Protein AF-A0A2E4IYQ2-F1 (afdb_monomer)

Mean predicted aligned error: 6.53 Å

Sequence (166 aa):
MLSPPSSLRKLLENREWQSITIGESAASVYRLVSPEQTDLILKYQPRDQLRNLDGEMERMRWLSGKVDVPEVIDFIQDEKDDWLLMTALPGGDATTSKLPPKDQINLLADNLRQLHSLDVTDCPFRHSNDQCIAESAQILHAGRINTDDFDQENIGPSLSDSFFER

Radius of gyration: 19.6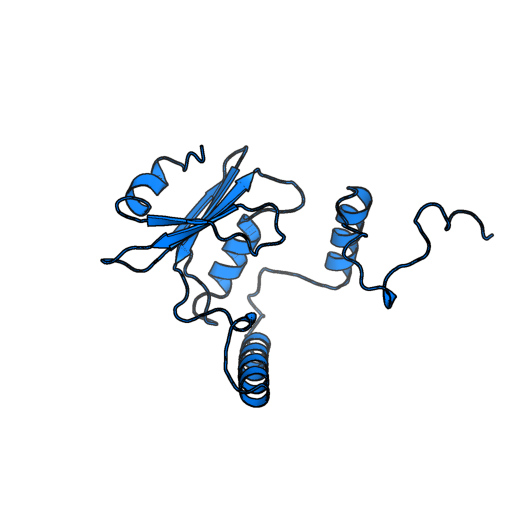2 Å; Cα contacts (8 Å, |Δi|>4): 159; chains: 1; bounding box: 58×42×39 Å

Secondary structure (DSSP, 8-state):
-----TTTHHHHTT-EEEEE----SSSEEEEEE-SSS--EEEEEEE--SS--HHHHHHHHHHHTTTS----EEEEEE-SSEEEEEEEPPSS--GGG--S-HHHHHHHHHHHHHHHHTS--TT------HHHHHHHHHHHHHTT---GGGS-GGG-PSPTTTSS---

Solvent-accessible surface area (backbone atoms only — not comparable to full-atom values): 10540 Å² total; per-residue (Å²): 129,93,77,77,58,76,86,49,47,77,80,57,56,90,41,50,81,41,80,54,81,88,63,96,57,90,52,50,37,32,40,35,43,37,99,88,50,83,37,29,34,40,38,35,32,67,62,46,99,90,57,64,62,63,62,56,52,51,52,37,61,69,37,48,93,75,53,98,59,50,51,79,75,48,77,51,73,64,97,55,40,34,38,41,34,25,43,50,72,87,83,77,64,74,91,76,53,86,63,56,70,70,57,48,52,50,52,53,51,52,53,52,51,55,64,70,66,55,86,59,89,82,54,87,76,82,85,46,70,71,54,51,51,53,53,50,51,51,41,53,76,67,68,68,66,69,72,89,76,50,56,80,92,69,61,67,80,52,87,86,63,72,84,77,81,133

Foldseek 3Di:
DDDDDPVCVVVLPQWDWDWDDPDPDQWTWIWTDHPVDFIKIKIKHWDDPLDDCVVVQVVQVVCVVQADGWAFPDWDDDPTMTITMTTDDPDDDLVPDPDDPVVSVVVVVVRVVSVVPDDCVVPPDDDDPVVVVVSVVVCVVVVVDPLVPDDPVRDDDPPVVPPDDD

Nearest PDB structures (foldseek):
  1nd4-assembly1_B  TM=9.060E-01  e=9.197E-11  Klebsiella pneumoniae
  4ej7-assembly2_B  TM=8.830E-01  e=3.820E-11  Acinetobacter baumannii AYE
  4gkh-assembly17_I  TM=8.823E-01  e=7.715E-11  Acinetobacter baumannii AYE
  4fex-assembly3_C  TM=8.498E-01  e=4.743E-10  Acinetobacter baumannii AYE
  4feu-assembly6_F  TM=8.666E-01  e=1.189E-08  Acinetobacter baumannii AYE

pLDDT: mean 89.2, std 12.46, range [31.48, 98.38]

Structure (mmCIF, N/CA/C/O backbone):
data_AF-A0A2E4IYQ2-F1
#
_entry.id   AF-A0A2E4IYQ2-F1
#
loop_
_atom_site.group_PDB
_atom_site.id
_atom_site.type_symbol
_atom_site.label_atom_id
_atom_site.label_alt_id
_atom_site.label_comp_id
_atom_site.label_asym_id
_atom_site.label_entity_id
_atom_site.label_seq_id
_atom_site.pdbx_PDB_ins_code
_atom_site.Cartn_x
_atom_site.Cartn_y
_atom_site.Cartn_z
_atom_site.occupancy
_atom_site.B_iso_or_equiv
_atom_site.auth_seq_id
_atom_site.auth_comp_id
_atom_site.auth_asym_id
_atom_site.auth_atom_id
_atom_site.pdbx_PDB_model_num
ATOM 1 N N . MET A 1 1 ? 4.004 22.968 2.520 1.00 55.47 1 MET A N 1
ATOM 2 C CA . MET A 1 1 ? 2.717 22.543 3.109 1.00 55.47 1 MET A CA 1
ATOM 3 C C . MET A 1 1 ? 2.046 21.650 2.085 1.00 55.47 1 MET A C 1
ATOM 5 O O . MET A 1 1 ? 1.902 22.089 0.948 1.00 55.47 1 MET A O 1
ATOM 9 N N . LEU A 1 2 ? 1.752 20.399 2.442 1.00 76.19 2 LEU A N 1
ATOM 10 C CA . LEU A 1 2 ? 1.067 19.458 1.555 1.00 76.19 2 LEU A CA 1
ATOM 11 C C . LEU A 1 2 ? -0.271 20.080 1.121 1.00 76.19 2 LEU A C 1
ATOM 13 O O . LEU A 1 2 ? -0.998 20.591 1.971 1.00 76.19 2 LEU A O 1
ATOM 17 N N . SER A 1 3 ? -0.563 20.103 -0.179 1.00 84.44 3 SER A N 1
ATOM 18 C CA . SER A 1 3 ? -1.778 20.727 -0.723 1.00 84.44 3 SER A CA 1
ATOM 19 C C . SER A 1 3 ? -2.582 19.697 -1.517 1.00 84.44 3 SER A C 1
ATOM 21 O O . SER A 1 3 ? -2.425 19.632 -2.733 1.00 84.44 3 SER A O 1
ATOM 23 N N . PRO A 1 4 ? -3.421 18.882 -0.848 1.00 87.25 4 PRO A N 1
ATOM 24 C CA . PRO A 1 4 ? -4.216 17.867 -1.525 1.00 87.25 4 PRO A CA 1
ATOM 25 C C . PRO A 1 4 ? -5.162 18.473 -2.575 1.00 87.25 4 PRO A C 1
ATOM 27 O O . PRO A 1 4 ? -5.670 19.590 -2.371 1.00 87.25 4 PRO A O 1
ATOM 30 N N . PRO A 1 5 ? -5.463 17.732 -3.658 1.00 91.19 5 PRO A N 1
ATOM 31 C CA . PRO A 1 5 ? -6.457 18.117 -4.649 1.00 91.19 5 PRO A CA 1
ATOM 32 C C . PRO A 1 5 ? -7.799 18.495 -4.017 1.00 91.19 5 PRO A C 1
ATOM 34 O O . PRO A 1 5 ? -8.229 17.930 -3.008 1.00 91.19 5 PRO A O 1
ATOM 37 N N . SER A 1 6 ? -8.492 19.461 -4.625 1.00 90.06 6 SER A N 1
ATOM 38 C CA . SER A 1 6 ? -9.763 19.981 -4.106 1.00 90.06 6 SER A CA 1
ATOM 39 C C . SER A 1 6 ? -10.845 18.908 -3.975 1.00 90.06 6 SER A C 1
ATOM 41 O O . SER A 1 6 ? -11.639 18.979 -3.039 1.00 90.06 6 SER A O 1
ATOM 43 N N . SER A 1 7 ? -10.843 17.905 -4.856 1.00 91.38 7 SER A N 1
ATOM 44 C CA . SER A 1 7 ? -11.753 16.756 -4.815 1.00 91.38 7 SER A CA 1
ATOM 45 C C . SER A 1 7 ? -11.600 15.908 -3.551 1.00 91.38 7 SER A C 1
ATOM 47 O O . SER A 1 7 ? -12.601 15.390 -3.063 1.00 91.38 7 SER A O 1
ATOM 49 N N . LEU A 1 8 ? -10.401 15.832 -2.957 1.00 92.88 8 LEU A N 1
ATOM 50 C CA . LEU A 1 8 ? -10.192 15.082 -1.715 1.00 92.88 8 LEU A CA 1
ATOM 51 C C . LEU A 1 8 ? -10.621 15.857 -0.471 1.00 92.88 8 LEU A C 1
ATOM 53 O O . LEU A 1 8 ? -10.917 15.235 0.540 1.00 92.88 8 LEU A O 1
ATOM 57 N N . ARG A 1 9 ? -10.683 17.196 -0.506 1.00 90.94 9 ARG A N 1
ATOM 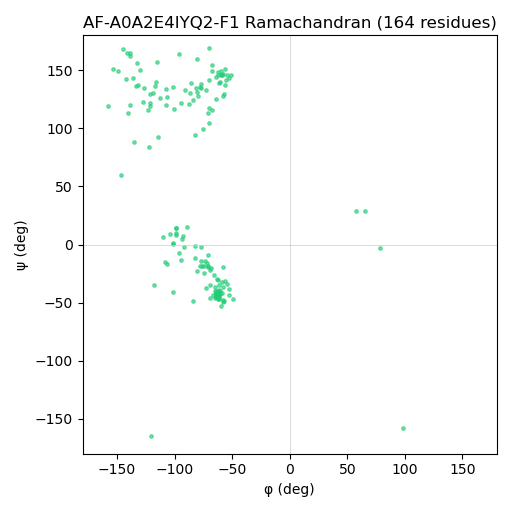58 C CA . ARG A 1 9 ? -10.835 18.029 0.708 1.00 90.94 9 ARG A CA 1
ATOM 59 C C . ARG A 1 9 ? -11.966 17.572 1.622 1.00 90.94 9 ARG A C 1
ATOM 61 O O . ARG A 1 9 ? -11.728 17.386 2.808 1.00 90.94 9 ARG A O 1
ATOM 68 N N . LYS A 1 10 ? -13.143 17.297 1.059 1.00 90.94 10 LYS A N 1
ATOM 69 C CA . LYS A 1 10 ? -14.313 16.847 1.822 1.00 90.94 10 LYS A CA 1
ATOM 70 C C . LYS A 1 10 ? -14.080 15.516 2.551 1.00 90.94 10 LYS A C 1
ATOM 72 O O . LYS A 1 10 ? -14.601 15.318 3.640 1.00 90.94 10 LYS A O 1
ATOM 77 N N . LEU A 1 11 ? -13.302 14.606 1.962 1.00 91.88 11 LEU A N 1
ATOM 78 C CA . LEU A 1 11 ? -12.950 13.312 2.565 1.00 91.88 11 LEU A CA 1
ATOM 79 C C . LEU A 1 11 ? -11.915 13.462 3.692 1.00 91.88 11 LEU A C 1
ATOM 81 O O . LEU A 1 11 ? -11.837 12.614 4.580 1.00 91.88 11 LEU A O 1
ATOM 85 N N . LEU A 1 12 ? -11.128 14.540 3.647 1.00 93.12 12 LEU A N 1
ATOM 86 C CA . LEU A 1 12 ? -10.046 14.848 4.584 1.00 93.12 12 LEU A CA 1
ATOM 87 C C . LEU A 1 12 ? -10.494 15.762 5.742 1.00 93.12 12 LEU A C 1
ATOM 89 O O . LEU A 1 12 ? -9.752 15.932 6.710 1.00 93.12 12 LEU A O 1
ATOM 93 N N . GLU A 1 13 ? -11.676 16.375 5.639 1.00 91.62 13 GLU A N 1
ATOM 94 C CA . GLU A 1 13 ? -12.258 17.255 6.657 1.00 91.62 13 GLU A CA 1
ATOM 95 C C . GLU A 1 13 ? -12.522 16.513 7.975 1.00 91.62 13 GLU A C 1
ATOM 97 O O . GLU A 1 13 ? -12.893 15.342 7.988 1.00 91.62 13 GLU A O 1
ATOM 102 N N . ASN A 1 14 ? -12.366 17.221 9.100 1.00 91.69 14 ASN A N 1
ATOM 103 C CA . ASN A 1 14 ? -12.610 16.707 10.458 1.00 91.69 14 ASN A CA 1
ATOM 104 C C . ASN A 1 14 ? -11.787 15.458 10.831 1.00 91.69 14 ASN A C 1
ATOM 106 O O . ASN A 1 14 ? -12.218 14.645 11.650 1.00 91.69 14 ASN A O 1
ATOM 110 N N . ARG A 1 15 ? -10.598 15.310 10.237 1.00 95.31 15 ARG A N 1
ATOM 111 C CA . ARG A 1 15 ? -9.646 14.238 10.543 1.00 95.31 15 ARG A CA 1
ATOM 112 C C . ARG A 1 15 ? -8.356 14.803 11.114 1.00 95.31 15 ARG A C 1
ATOM 114 O O . ARG A 1 15 ? -7.853 15.822 10.641 1.00 95.31 15 ARG A O 1
ATOM 121 N N . GLU A 1 16 ? -7.805 14.123 12.109 1.00 95.94 16 GLU A N 1
ATOM 122 C CA . GLU A 1 16 ? -6.465 14.409 12.615 1.00 95.94 16 GLU A CA 1
ATOM 123 C C . GLU A 1 16 ? -5.424 13.757 11.700 1.00 95.94 16 GLU A C 1
ATOM 125 O O . GLU A 1 16 ? -5.535 12.581 11.358 1.00 95.94 16 GLU A O 1
ATOM 130 N N . TRP A 1 17 ? -4.410 14.522 11.298 1.00 95.75 17 TRP A N 1
ATOM 131 C CA . TRP A 1 17 ? -3.349 14.052 10.413 1.00 95.75 17 TRP A CA 1
ATOM 132 C C . TRP A 1 17 ? -2.148 13.569 11.215 1.00 95.75 17 TRP A C 1
ATOM 134 O O . TRP A 1 17 ? -1.525 14.344 11.939 1.00 95.75 17 TRP A O 1
ATOM 144 N N . GLN A 1 18 ? -1.773 12.310 11.017 1.00 95.88 18 GLN A N 1
ATOM 145 C CA . GLN A 1 18 ? -0.624 11.684 11.661 1.00 95.88 18 GLN A CA 1
ATOM 146 C C . GLN A 1 18 ? 0.347 11.180 10.595 1.00 95.88 18 GLN A C 1
ATOM 148 O O . GLN A 1 18 ? -0.004 10.345 9.765 1.00 95.88 18 GLN A O 1
ATOM 153 N N . SER A 1 19 ? 1.575 11.699 10.595 1.00 95.00 19 SER A N 1
ATOM 154 C CA . SER A 1 19 ? 2.612 11.253 9.658 1.00 95.00 19 SER A CA 1
ATOM 155 C C . SER A 1 19 ? 3.117 9.865 10.046 1.00 95.00 19 SER A C 1
ATOM 157 O O . SER A 1 19 ? 3.470 9.639 11.202 1.00 95.00 19 SER A O 1
ATOM 159 N N . ILE A 1 20 ? 3.212 8.960 9.073 1.00 93.38 20 ILE A N 1
ATOM 160 C CA . ILE A 1 20 ? 3.841 7.646 9.228 1.00 93.38 20 ILE A CA 1
ATOM 161 C C . ILE A 1 20 ? 5.247 7.731 8.630 1.00 93.38 20 ILE A C 1
ATOM 163 O O . ILE A 1 20 ? 5.400 7.979 7.437 1.00 93.38 20 ILE A O 1
ATOM 167 N N . THR A 1 21 ? 6.274 7.547 9.462 1.00 90.38 21 THR A N 1
ATOM 168 C CA . THR A 1 21 ? 7.687 7.765 9.087 1.00 90.38 21 THR A CA 1
ATOM 169 C C . THR A 1 21 ? 8.513 6.484 8.993 1.00 90.38 21 THR A C 1
ATOM 171 O O . THR A 1 21 ? 9.721 6.563 8.834 1.00 90.38 21 THR A O 1
ATOM 174 N N . ILE A 1 22 ? 7.887 5.311 9.115 1.00 86.62 22 ILE A N 1
ATOM 175 C CA . ILE A 1 22 ? 8.563 4.002 9.028 1.00 86.62 22 ILE A CA 1
ATOM 176 C C . ILE A 1 22 ? 8.779 3.521 7.582 1.00 86.62 22 ILE A C 1
ATOM 178 O O . ILE A 1 22 ? 9.248 2.411 7.368 1.00 86.62 22 ILE A O 1
ATOM 182 N N . GLY A 1 23 ? 8.329 4.290 6.588 1.00 81.94 23 GLY A N 1
ATOM 183 C CA . GLY A 1 23 ? 8.386 3.887 5.187 1.00 81.94 23 GLY A CA 1
ATOM 184 C C . GLY A 1 23 ? 9.719 4.248 4.538 1.00 81.94 23 GLY A C 1
ATOM 185 O O . GLY A 1 23 ? 10.106 5.408 4.557 1.00 81.94 23 GLY A O 1
ATOM 186 N N . GLU A 1 24 ? 10.335 3.283 3.856 1.00 82.31 24 GLU A N 1
ATOM 187 C CA . GLU A 1 24 ? 11.585 3.452 3.085 1.00 82.31 24 GLU A CA 1
ATOM 188 C C . GLU A 1 24 ? 11.342 3.873 1.619 1.00 82.31 24 GLU A C 1
ATOM 190 O O . GLU A 1 24 ? 12.196 3.760 0.736 1.00 82.31 24 GLU A O 1
ATOM 195 N N . SER A 1 25 ? 10.127 4.333 1.320 1.00 83.06 25 SER A N 1
ATOM 196 C CA . SER A 1 25 ? 9.753 4.825 -0.006 1.00 83.06 25 SER A CA 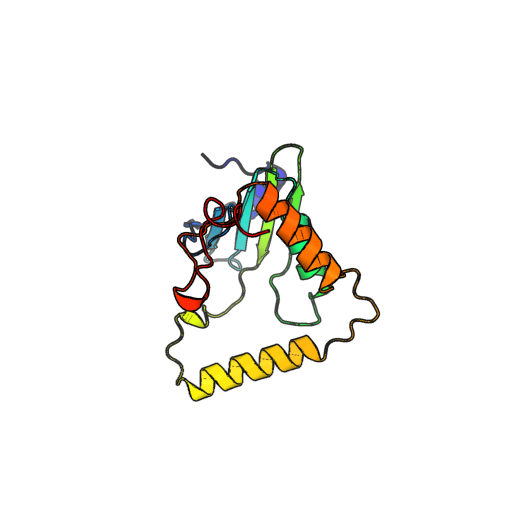1
ATOM 197 C C . SER A 1 25 ? 9.883 6.346 -0.088 1.00 83.06 25 SER A C 1
ATOM 199 O O . SER A 1 25 ? 9.874 7.037 0.925 1.00 83.06 25 SER A O 1
ATOM 201 N N . ALA A 1 26 ? 9.901 6.889 -1.307 1.00 83.00 26 ALA A N 1
ATOM 202 C CA . ALA A 1 26 ? 9.829 8.338 -1.513 1.00 83.00 26 ALA A CA 1
ATOM 203 C C . ALA A 1 26 ? 8.436 8.929 -1.195 1.00 83.00 26 ALA A C 1
ATOM 205 O O . ALA A 1 26 ? 8.277 10.151 -1.187 1.00 83.00 26 ALA A O 1
ATOM 206 N N . ALA A 1 27 ? 7.426 8.084 -0.956 1.00 90.44 27 ALA A N 1
ATOM 207 C CA . ALA A 1 27 ? 6.074 8.528 -0.666 1.00 90.44 27 ALA A CA 1
ATOM 208 C C . ALA A 1 27 ? 5.939 9.029 0.776 1.00 90.44 27 ALA A C 1
ATOM 210 O O . ALA A 1 27 ? 6.355 8.379 1.733 1.00 90.44 27 ALA A O 1
ATOM 211 N N . SER A 1 28 ? 5.279 10.174 0.928 1.00 94.06 28 SER A N 1
ATOM 212 C CA . SER A 1 28 ? 4.779 10.641 2.217 1.00 94.06 28 SER A CA 1
ATOM 213 C C . SER A 1 28 ? 3.478 9.915 2.540 1.00 94.06 28 SER A C 1
ATOM 215 O O . SER A 1 28 ? 2.550 9.903 1.728 1.00 94.06 28 SER A O 1
ATOM 217 N N . VAL A 1 29 ? 3.401 9.323 3.729 1.00 96.06 29 VAL A N 1
ATOM 218 C CA . VAL A 1 29 ? 2.242 8.542 4.170 1.00 96.06 29 VAL A CA 1
ATOM 219 C C . VAL A 1 29 ? 1.634 9.184 5.412 1.00 96.06 29 VAL A C 1
ATOM 221 O O . VAL A 1 29 ? 2.334 9.472 6.383 1.00 96.06 29 VAL A O 1
ATOM 224 N N . TYR A 1 30 ? 0.319 9.385 5.391 1.00 96.38 30 TYR A N 1
ATOM 225 C CA . TYR A 1 30 ? -0.439 9.981 6.485 1.00 96.38 30 TYR A CA 1
ATOM 226 C C . TYR A 1 30 ? -1.604 9.083 6.882 1.00 96.38 30 TYR A C 1
ATOM 228 O O . TYR A 1 30 ? -2.358 8.630 6.024 1.00 96.38 30 TYR A O 1
ATOM 236 N N . ARG A 1 31 ? -1.793 8.881 8.185 1.00 96.62 31 ARG A N 1
ATOM 237 C CA . ARG A 1 31 ? -3.035 8.359 8.753 1.00 96.62 31 ARG A CA 1
ATOM 238 C C . ARG A 1 31 ? -3.951 9.520 9.114 1.00 96.62 31 ARG A C 1
ATOM 240 O O . ARG A 1 31 ? -3.515 10.494 9.721 1.00 96.62 31 ARG A O 1
ATOM 247 N N . LEU A 1 32 ? -5.213 9.408 8.728 1.00 96.81 32 LEU A N 1
ATOM 248 C CA . LEU A 1 32 ? -6.242 10.424 8.903 1.00 96.81 32 LEU A CA 1
ATOM 249 C C . LEU A 1 32 ? -7.296 9.894 9.872 1.00 96.81 32 LEU A C 1
ATOM 251 O O . LEU A 1 32 ? -8.237 9.200 9.467 1.00 96.81 32 LEU A O 1
ATOM 255 N N . VAL A 1 33 ? -7.105 10.203 11.150 1.00 96.81 33 VAL A N 1
ATOM 256 C CA . VAL A 1 33 ? -7.880 9.636 12.256 1.00 96.81 33 VAL A CA 1
ATOM 257 C C . VAL A 1 33 ? -9.208 10.366 12.411 1.00 96.81 33 VAL A C 1
ATOM 259 O O . VAL A 1 33 ? -9.243 11.598 12.384 1.00 96.81 33 VAL A O 1
ATOM 262 N N . SER A 1 34 ? -10.302 9.620 12.583 1.00 94.31 34 SER A N 1
ATOM 263 C CA . SER A 1 34 ? -11.626 10.190 12.862 1.00 94.31 34 SER A CA 1
ATOM 264 C C . SER A 1 34 ? -12.317 9.462 14.018 1.00 94.31 34 SER A C 1
ATOM 266 O O . SER A 1 34 ? -12.329 8.235 14.037 1.00 94.31 34 SER A O 1
ATOM 268 N N . PRO A 1 35 ? -12.950 10.180 14.965 1.00 91.31 35 PRO A N 1
ATOM 269 C CA . PRO A 1 35 ? -13.765 9.543 15.999 1.00 91.31 35 PRO A CA 1
ATOM 270 C C . PRO A 1 35 ? -15.122 9.040 15.476 1.00 91.31 35 PRO A C 1
ATOM 272 O O . PRO A 1 35 ? -15.760 8.220 16.128 1.00 91.31 35 PRO A O 1
ATOM 275 N N . GLU A 1 36 ? -15.581 9.542 14.325 1.00 90.81 36 GLU A N 1
ATOM 276 C CA . GLU A 1 36 ? -16.925 9.283 13.784 1.00 90.81 36 GLU A CA 1
ATOM 277 C C . GLU A 1 36 ? -16.918 8.359 12.558 1.00 90.81 36 GLU A C 1
ATOM 279 O O . GLU A 1 36 ? -17.967 7.863 12.146 1.00 90.81 36 GLU A O 1
ATOM 284 N N . GLN A 1 37 ? -15.754 8.147 11.942 1.00 91.06 37 GLN A N 1
ATOM 285 C CA . GLN A 1 37 ? -15.603 7.431 10.676 1.00 91.06 37 GLN A CA 1
ATOM 286 C C . GLN A 1 37 ? -14.382 6.513 10.722 1.00 91.06 37 GLN A C 1
ATOM 288 O O . GLN A 1 37 ? -13.476 6.716 11.523 1.00 91.06 37 GLN A O 1
ATOM 293 N N . THR A 1 38 ? -14.311 5.543 9.809 1.00 92.56 38 THR A N 1
ATOM 294 C CA . THR A 1 38 ? -13.100 4.737 9.615 1.00 92.56 38 THR A CA 1
ATOM 295 C C . THR A 1 38 ? -11.904 5.637 9.310 1.00 92.56 38 THR A C 1
ATOM 297 O O . THR A 1 38 ? -12.016 6.589 8.525 1.00 92.56 38 THR A O 1
ATOM 300 N N . ASP A 1 39 ? -10.763 5.335 9.924 1.00 96.88 39 ASP A N 1
ATOM 301 C CA . ASP A 1 39 ? -9.487 5.975 9.617 1.00 96.88 39 ASP A CA 1
ATOM 302 C C . ASP A 1 39 ? -9.112 5.758 8.152 1.00 96.88 39 ASP A C 1
ATOM 304 O O . ASP A 1 39 ? -9.381 4.703 7.575 1.00 96.88 39 ASP A O 1
ATOM 308 N N . LEU A 1 40 ? -8.457 6.749 7.556 1.00 97.62 40 LEU A N 1
ATOM 309 C CA . LEU A 1 40 ? -7.959 6.657 6.184 1.00 97.62 40 LEU A CA 1
ATOM 310 C C . LEU A 1 40 ? -6.436 6.705 6.160 1.00 97.62 40 LEU A C 1
ATOM 312 O O . LEU A 1 40 ? -5.809 7.249 7.069 1.00 97.62 40 LEU A O 1
ATOM 316 N N . ILE A 1 41 ? -5.853 6.178 5.091 1.00 97.62 41 ILE A N 1
ATOM 317 C CA . ILE A 1 41 ? -4.447 6.357 4.748 1.00 97.62 41 ILE A CA 1
ATOM 318 C C . ILE A 1 41 ? -4.377 7.181 3.467 1.00 97.62 41 ILE A C 1
ATOM 320 O O . ILE A 1 41 ? -4.988 6.829 2.458 1.00 97.62 41 ILE A O 1
ATOM 324 N N . LEU A 1 42 ? -3.625 8.276 3.511 1.00 97.25 42 LEU A N 1
ATOM 325 C CA . LEU A 1 42 ? -3.269 9.067 2.342 1.00 97.25 42 LEU A CA 1
ATOM 326 C C . LEU A 1 42 ? -1.794 8.845 2.027 1.00 97.25 42 LEU A C 1
ATOM 328 O O . LEU A 1 42 ? -0.925 9.163 2.841 1.00 97.25 42 LEU A O 1
ATOM 332 N N . LYS A 1 43 ? -1.519 8.339 0.828 1.00 95.94 43 LYS A N 1
ATOM 333 C CA . LYS A 1 43 ? -0.183 8.319 0.239 1.00 95.94 43 LYS A CA 1
ATOM 334 C C . LYS A 1 43 ? -0.064 9.433 -0.787 1.00 95.94 43 LYS A C 1
ATOM 336 O O . LYS A 1 43 ? -0.962 9.634 -1.603 1.00 95.94 43 LYS A O 1
ATOM 341 N N . TYR A 1 44 ? 1.055 10.135 -0.733 1.00 94.44 44 TYR A N 1
ATOM 342 C CA . TYR A 1 44 ? 1.423 11.178 -1.676 1.00 94.44 44 TYR A CA 1
ATOM 343 C C . TYR A 1 44 ? 2.856 10.963 -2.139 1.00 94.44 44 TYR A C 1
ATOM 345 O O . TYR A 1 44 ? 3.740 10.726 -1.315 1.00 94.44 44 TYR A O 1
ATOM 353 N N . GLN A 1 45 ? 3.103 11.131 -3.430 1.00 92.44 45 GLN A N 1
ATOM 354 C CA . GLN A 1 45 ? 4.456 11.276 -3.949 1.00 92.44 45 GLN A CA 1
ATOM 355 C C . GLN A 1 45 ? 4.464 12.158 -5.200 1.00 92.44 45 GLN A C 1
ATOM 357 O O . GLN A 1 45 ? 3.504 12.119 -5.973 1.00 92.44 45 GLN A O 1
ATOM 362 N N . PRO A 1 46 ? 5.554 12.899 -5.454 1.00 91.19 46 PRO A N 1
ATOM 363 C CA . PRO A 1 46 ? 5.817 13.416 -6.787 1.00 91.19 46 PRO A CA 1
ATOM 364 C C . PRO A 1 46 ? 5.908 12.258 -7.783 1.00 91.19 46 PRO A C 1
ATOM 366 O O . PRO A 1 46 ? 6.415 11.182 -7.452 1.00 91.19 46 PRO A O 1
ATOM 369 N N . ARG A 1 47 ? 5.451 12.483 -9.010 1.00 88.06 47 ARG A N 1
ATOM 370 C CA . ARG A 1 47 ? 5.543 11.506 -10.088 1.00 88.06 47 ARG A CA 1
ATOM 371 C C . ARG A 1 47 ? 6.986 11.176 -10.408 1.00 88.06 47 ARG A C 1
ATOM 373 O O . ARG A 1 47 ? 7.848 12.051 -10.503 1.00 88.06 47 ARG A O 1
ATOM 380 N N . ASP A 1 48 ? 7.217 9.896 -10.648 1.00 84.12 48 ASP A N 1
ATOM 381 C CA . ASP A 1 48 ? 8.532 9.372 -10.948 1.00 84.12 48 ASP A CA 1
ATOM 382 C C . ASP A 1 48 ? 8.446 8.262 -12.000 1.00 84.12 48 ASP A C 1
ATOM 384 O O . ASP A 1 48 ? 7.525 7.457 -12.024 1.00 84.12 48 ASP A O 1
ATOM 388 N N . GLN A 1 49 ? 9.419 8.193 -12.906 1.00 77.50 49 GLN A N 1
ATOM 389 C CA . GLN A 1 49 ? 9.367 7.208 -13.994 1.00 77.50 49 GLN A CA 1
ATOM 390 C C . GLN A 1 49 ? 9.551 5.764 -13.507 1.00 77.50 49 GLN A C 1
ATOM 392 O O . GLN A 1 49 ? 9.136 4.843 -14.204 1.00 77.50 49 GLN A O 1
ATOM 397 N N . LEU A 1 50 ? 10.161 5.564 -12.334 1.00 77.81 50 LEU A N 1
ATOM 398 C CA . LEU A 1 50 ? 10.484 4.241 -11.797 1.00 77.81 50 LEU A CA 1
ATOM 399 C C . LEU A 1 50 ? 9.570 3.824 -10.636 1.00 77.81 50 LEU A C 1
ATOM 401 O O . LEU A 1 50 ? 9.537 2.647 -10.285 1.00 77.81 50 LEU A O 1
ATOM 405 N N . ARG A 1 51 ? 8.848 4.762 -10.012 1.00 77.44 51 ARG A N 1
ATOM 406 C CA . ARG A 1 51 ? 7.952 4.505 -8.876 1.00 77.44 51 ARG A CA 1
ATOM 407 C C . ARG A 1 51 ? 6.680 5.332 -9.015 1.00 77.44 51 ARG A C 1
ATOM 409 O O . ARG A 1 51 ? 6.728 6.543 -8.859 1.00 77.44 51 ARG A O 1
ATOM 416 N N . ASN A 1 52 ? 5.541 4.682 -9.227 1.00 82.50 52 ASN A N 1
ATOM 417 C CA . ASN A 1 52 ? 4.229 5.333 -9.298 1.00 82.50 52 ASN A CA 1
ATOM 418 C C . ASN A 1 52 ? 3.224 4.625 -8.381 1.00 82.50 52 ASN A C 1
ATOM 420 O O . ASN A 1 52 ? 3.346 3.421 -8.126 1.00 82.50 52 ASN A O 1
ATOM 424 N N . LEU A 1 53 ? 2.247 5.375 -7.865 1.00 93.00 53 LEU A N 1
ATOM 425 C CA . LEU A 1 53 ? 1.200 4.823 -6.993 1.00 93.00 53 LEU A CA 1
ATOM 426 C C . LEU A 1 53 ? 0.058 4.169 -7.783 1.00 93.00 53 LEU A C 1
ATOM 428 O O . LEU A 1 53 ? -0.756 3.460 -7.191 1.00 93.00 53 LEU A O 1
ATOM 432 N N . ASP A 1 54 ? 0.004 4.366 -9.101 1.00 93.06 54 ASP A N 1
ATOM 433 C CA . ASP A 1 54 ? -0.986 3.755 -9.993 1.00 93.06 54 ASP A CA 1
ATOM 434 C C . ASP A 1 54 ? -0.962 2.225 -9.906 1.00 93.06 54 ASP A C 1
ATOM 436 O O . ASP A 1 54 ? -1.990 1.604 -9.649 1.00 93.06 54 ASP A O 1
ATOM 440 N N . GLY A 1 55 ? 0.213 1.607 -9.993 1.00 92.19 55 GLY A N 1
ATOM 441 C CA . GLY A 1 55 ? 0.334 0.165 -9.886 1.00 92.19 55 GLY A CA 1
ATOM 442 C C . GLY A 1 55 ? -0.058 -0.344 -8.496 1.00 92.19 55 GLY A C 1
ATOM 443 O O . GLY A 1 55 ? -0.648 -1.418 -8.384 1.00 92.19 55 GLY A O 1
ATOM 444 N N . GLU A 1 56 ? 0.263 0.396 -7.426 1.00 94.50 56 GLU A N 1
ATOM 445 C CA . GLU A 1 56 ? -0.169 0.028 -6.069 1.00 94.50 56 GLU A CA 1
ATOM 446 C C . GLU A 1 56 ? -1.699 0.043 -5.972 1.00 94.50 56 GLU A C 1
ATOM 448 O O . GLU A 1 56 ? -2.303 -0.931 -5.518 1.00 94.50 56 GLU A O 1
ATOM 453 N N . MET A 1 57 ? -2.322 1.107 -6.477 1.00 96.94 57 MET A N 1
ATOM 454 C CA . MET A 1 57 ? -3.770 1.246 -6.571 1.00 96.94 57 MET A CA 1
ATOM 455 C C . MET A 1 57 ? -4.408 0.110 -7.384 1.00 96.94 57 MET A C 1
ATOM 457 O O . MET A 1 57 ? -5.372 -0.506 -6.926 1.00 96.94 57 MET A O 1
ATOM 461 N N . GLU A 1 58 ? -3.869 -0.213 -8.561 1.00 96.94 58 GLU A N 1
ATOM 462 C CA . GLU A 1 58 ? -4.397 -1.268 -9.430 1.00 96.94 58 GLU A CA 1
ATOM 463 C C . GLU A 1 58 ? -4.314 -2.646 -8.768 1.00 96.94 58 GLU A C 1
ATOM 465 O O . GLU A 1 58 ? -5.291 -3.401 -8.780 1.00 96.94 58 GLU A O 1
ATOM 470 N N . ARG A 1 59 ? -3.172 -2.971 -8.145 1.00 96.56 59 ARG A N 1
ATOM 471 C CA . ARG A 1 59 ? -2.981 -4.236 -7.417 1.00 96.56 59 ARG A CA 1
ATOM 472 C C . ARG A 1 59 ? -3.944 -4.352 -6.245 1.00 96.56 59 ARG A C 1
ATOM 474 O O . ARG A 1 59 ? -4.555 -5.401 -6.063 1.00 96.56 59 ARG A O 1
ATOM 481 N N . MET A 1 60 ? -4.125 -3.269 -5.494 1.00 97.44 60 MET A N 1
ATOM 482 C CA . MET A 1 60 ? -5.068 -3.211 -4.380 1.00 97.44 60 MET A CA 1
ATOM 483 C C . MET A 1 60 ? -6.514 -3.415 -4.844 1.00 97.44 60 MET A C 1
ATOM 485 O O . MET A 1 60 ? -7.242 -4.205 -4.249 1.00 97.44 60 MET A O 1
ATOM 489 N N . ARG A 1 61 ? -6.919 -2.789 -5.958 1.00 97.50 61 ARG A N 1
ATOM 490 C CA . ARG A 1 61 ? -8.247 -3.005 -6.555 1.00 97.50 61 ARG A CA 1
ATOM 491 C C . ARG A 1 61 ? -8.456 -4.443 -7.023 1.00 97.50 61 ARG A C 1
ATOM 493 O O . ARG A 1 61 ? -9.529 -4.987 -6.800 1.00 97.50 61 ARG A O 1
ATOM 500 N N . TRP A 1 62 ? -7.455 -5.064 -7.643 1.00 97.25 62 TRP A N 1
ATOM 501 C CA . TRP A 1 62 ? -7.556 -6.458 -8.090 1.00 97.25 62 TRP A CA 1
ATOM 502 C C . TRP A 1 62 ? -7.597 -7.461 -6.926 1.00 97.25 62 TRP A C 1
ATOM 504 O O . TRP A 1 62 ? -8.285 -8.477 -7.020 1.00 97.25 62 TRP A O 1
ATOM 514 N N . LEU A 1 63 ? -6.880 -7.179 -5.833 1.00 97.06 63 LEU A N 1
ATOM 515 C CA . LEU A 1 63 ? -6.889 -7.997 -4.613 1.00 97.06 63 LEU A CA 1
ATOM 516 C C . LEU A 1 63 ? -8.149 -7.796 -3.760 1.00 97.06 63 LEU A C 1
ATOM 518 O O . LEU A 1 63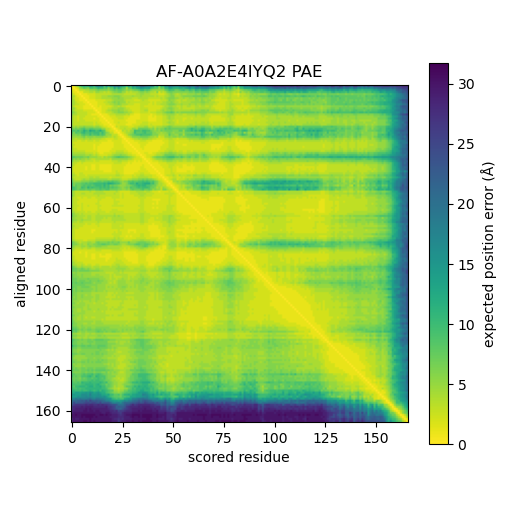 ? -8.453 -8.646 -2.921 1.00 97.06 63 LEU A O 1
ATOM 522 N N . SER A 1 64 ? -8.884 -6.699 -3.960 1.00 96.19 64 SER A N 1
ATOM 523 C CA . SER A 1 64 ? -10.110 -6.409 -3.219 1.00 96.19 64 SER A CA 1
ATOM 524 C C . SER A 1 64 ? -11.133 -7.537 -3.385 1.00 96.19 64 SER A C 1
ATOM 526 O O . SER A 1 64 ? -11.431 -7.981 -4.493 1.00 96.19 64 SER A O 1
ATOM 528 N N . GLY A 1 65 ? -11.641 -8.047 -2.260 1.00 94.44 65 GLY A N 1
ATOM 529 C CA . GLY A 1 65 ? -12.546 -9.200 -2.226 1.00 94.44 65 GLY A CA 1
ATOM 530 C C . GLY A 1 65 ? -11.867 -10.567 -2.391 1.00 94.44 65 GLY A C 1
ATOM 531 O O . GLY A 1 65 ? -12.553 -11.582 -2.288 1.00 94.44 65 GLY A O 1
ATOM 532 N N . LYS A 1 66 ? -10.544 -10.617 -2.614 1.00 95.12 66 LYS A N 1
ATOM 533 C CA . LYS A 1 66 ? -9.744 -11.857 -2.674 1.00 95.12 66 LYS A CA 1
ATOM 534 C C . LYS A 1 66 ? -8.968 -12.100 -1.373 1.00 95.12 66 LYS A C 1
ATOM 536 O O . LYS A 1 66 ? -8.900 -13.229 -0.892 1.00 95.12 66 LYS A O 1
ATOM 541 N N . VAL A 1 67 ? -8.408 -11.037 -0.799 1.00 95.31 67 VAL A N 1
ATOM 542 C CA . VAL A 1 67 ? -7.682 -11.016 0.484 1.00 95.31 67 VAL A CA 1
ATOM 543 C C . VAL A 1 67 ? -7.945 -9.695 1.209 1.00 95.31 67 VAL A C 1
ATOM 545 O O . VAL A 1 67 ? -8.467 -8.751 0.612 1.00 95.31 67 VAL A O 1
ATOM 548 N N . ASP A 1 68 ? -7.565 -9.620 2.484 1.00 94.00 68 ASP A N 1
ATOM 549 C CA . ASP A 1 68 ? -7.664 -8.390 3.267 1.00 94.00 68 ASP A CA 1
ATOM 550 C C . ASP A 1 68 ? -6.640 -7.358 2.771 1.00 94.00 68 ASP A C 1
ATOM 552 O O . ASP A 1 68 ? -5.440 -7.449 3.032 1.00 94.00 68 ASP A O 1
ATOM 556 N N . VAL A 1 69 ? -7.131 -6.364 2.035 1.00 96.81 69 VAL A N 1
ATOM 557 C CA . VAL A 1 69 ? -6.376 -5.199 1.562 1.00 96.81 69 VAL A CA 1
ATOM 558 C C . VAL A 1 69 ? -7.167 -3.924 1.844 1.00 96.81 69 VAL A C 1
ATOM 560 O O . VAL A 1 69 ? -8.394 -3.987 1.965 1.00 96.81 69 VAL A O 1
ATOM 563 N N . PRO A 1 70 ? -6.501 -2.759 1.949 1.00 97.69 70 PRO A N 1
ATOM 564 C CA . PRO A 1 70 ? -7.205 -1.487 2.019 1.00 97.69 70 PRO A CA 1
ATOM 565 C C . PRO A 1 70 ? -8.172 -1.310 0.842 1.00 97.69 70 PRO A C 1
ATOM 567 O O . PRO A 1 70 ? -7.903 -1.738 -0.281 1.00 97.69 70 PRO A O 1
ATOM 570 N N . GLU A 1 71 ? -9.296 -0.647 1.086 1.00 97.50 71 GLU A N 1
ATOM 571 C CA . GLU A 1 71 ? -10.211 -0.241 0.023 1.00 97.50 71 GLU A CA 1
ATOM 572 C C . GLU A 1 71 ? -9.721 1.082 -0.566 1.00 97.50 71 GLU A C 1
ATOM 574 O O . GLU A 1 71 ? -9.549 2.063 0.161 1.00 97.50 71 GLU A O 1
ATOM 579 N N . VAL A 1 72 ? -9.504 1.121 -1.883 1.00 98.12 72 VAL A N 1
ATOM 580 C CA . VAL A 1 72 ? -9.162 2.358 -2.596 1.00 98.12 72 VAL A CA 1
ATOM 581 C C . VAL A 1 72 ? -10.394 3.258 -2.648 1.00 98.12 72 VAL A C 1
ATOM 583 O O . VAL A 1 72 ? -11.353 2.946 -3.351 1.00 98.12 72 VAL A O 1
ATOM 586 N N . ILE A 1 73 ? -10.334 4.399 -1.963 1.00 97.38 73 ILE A N 1
ATOM 587 C CA . ILE A 1 73 ? -11.403 5.405 -1.953 1.00 97.38 73 ILE A CA 1
ATOM 588 C C . ILE A 1 73 ? -11.270 6.323 -3.161 1.00 97.38 73 ILE A C 1
ATOM 590 O O . ILE A 1 73 ? -12.245 6.565 -3.867 1.00 97.38 73 ILE A O 1
ATOM 594 N N . ASP A 1 74 ? -10.065 6.840 -3.398 1.00 97.12 74 ASP A N 1
ATOM 595 C CA . ASP A 1 74 ? -9.798 7.718 -4.530 1.00 97.12 74 ASP A CA 1
ATOM 596 C C . ASP A 1 74 ? -8.327 7.639 -4.946 1.00 97.12 74 ASP A C 1
ATOM 598 O O . ASP A 1 74 ? -7.438 7.369 -4.133 1.00 97.12 74 ASP A O 1
ATOM 602 N N . PHE A 1 75 ? -8.078 7.879 -6.228 1.00 96.81 75 PHE A N 1
ATOM 603 C CA . PHE A 1 75 ? -6.743 7.980 -6.794 1.00 96.81 75 PHE A CA 1
ATOM 604 C C . PHE A 1 75 ? -6.709 9.135 -7.783 1.00 96.81 75 PHE A C 1
ATOM 606 O O . PHE A 1 75 ? -7.442 9.140 -8.773 1.00 96.81 75 PHE A O 1
ATOM 613 N N . ILE A 1 76 ? -5.843 10.105 -7.511 1.00 95.06 76 ILE A N 1
ATOM 614 C CA . ILE A 1 76 ? -5.680 11.295 -8.336 1.00 95.06 76 ILE A CA 1
ATOM 615 C C . ILE A 1 76 ? -4.240 11.348 -8.792 1.00 95.06 76 ILE A C 1
ATOM 617 O O . ILE A 1 76 ? -3.322 11.414 -7.979 1.00 95.06 76 ILE A O 1
ATOM 621 N N . GLN A 1 77 ? -4.077 11.367 -10.103 1.00 92.31 77 GLN A N 1
ATOM 622 C CA . GLN A 1 77 ? -2.800 11.544 -10.760 1.00 92.31 77 GLN A CA 1
ATOM 623 C C . GLN A 1 77 ? -2.886 12.782 -11.646 1.00 92.31 77 GLN A C 1
ATOM 625 O O . GLN A 1 77 ? -3.816 12.912 -12.447 1.00 92.31 77 GLN A O 1
ATOM 630 N N . ASP A 1 78 ? -1.913 13.677 -11.509 1.00 86.62 78 ASP A N 1
ATOM 631 C CA . ASP A 1 78 ? -1.693 14.768 -12.456 1.00 86.62 78 ASP A CA 1
ATOM 632 C C . ASP A 1 78 ? -0.287 14.687 -13.081 1.00 86.62 78 ASP A C 1
ATOM 634 O O . ASP A 1 78 ? 0.349 13.632 -13.092 1.00 86.62 78 ASP A O 1
ATOM 638 N N . GLU A 1 79 ? 0.188 15.761 -13.713 1.00 84.56 79 GLU A N 1
ATOM 639 C CA . GLU A 1 79 ? 1.517 15.777 -14.342 1.00 84.56 79 GLU A CA 1
ATOM 640 C C . GLU A 1 79 ? 2.670 15.727 -13.327 1.00 84.56 79 GLU A C 1
ATOM 642 O O . GLU A 1 79 ? 3.795 15.393 -13.699 1.00 84.56 79 GLU A O 1
ATOM 647 N N . LYS A 1 80 ? 2.414 16.082 -12.067 1.00 88.69 80 LYS A N 1
ATOM 648 C CA . LYS A 1 80 ? 3.434 16.308 -11.041 1.00 88.69 80 LYS A CA 1
ATOM 649 C C . LYS A 1 80 ? 3.321 15.356 -9.874 1.00 88.69 80 LYS A C 1
ATOM 651 O O . LYS A 1 80 ? 4.361 14.983 -9.347 1.00 88.69 80 LYS A O 1
ATOM 656 N N . ASP A 1 81 ? 2.110 14.971 -9.495 1.00 92.44 81 ASP A N 1
ATOM 657 C CA . ASP A 1 81 ? 1.845 14.314 -8.225 1.00 92.44 81 ASP A CA 1
ATOM 658 C C . ASP A 1 81 ? 0.885 13.126 -8.377 1.00 92.44 81 ASP A C 1
ATOM 660 O O . ASP A 1 81 ? -0.091 13.173 -9.132 1.00 92.44 81 ASP A O 1
ATOM 664 N N . ASP A 1 82 ? 1.145 12.084 -7.590 1.00 94.56 82 ASP A N 1
ATOM 665 C CA . ASP A 1 82 ? 0.225 10.981 -7.336 1.00 94.56 82 ASP A CA 1
ATOM 666 C C . ASP A 1 82 ? -0.330 11.092 -5.908 1.00 94.56 82 ASP A C 1
ATOM 668 O O . ASP A 1 82 ? 0.416 11.246 -4.933 1.00 94.56 82 ASP A O 1
ATOM 672 N N . TRP A 1 83 ? -1.645 10.933 -5.779 1.00 95.69 83 TRP A N 1
ATOM 673 C CA . TRP A 1 83 ? -2.368 10.888 -4.512 1.00 95.69 83 TRP A CA 1
ATOM 674 C C . TRP A 1 83 ? -3.226 9.631 -4.463 1.00 95.69 83 TRP A C 1
ATOM 676 O O . TRP A 1 83 ? -4.096 9.435 -5.310 1.00 95.69 83 TRP A O 1
ATOM 686 N N . LEU A 1 84 ? -3.025 8.801 -3.445 1.00 97.06 84 LEU A N 1
ATOM 687 C CA . LEU A 1 84 ? -3.805 7.590 -3.219 1.00 97.06 84 LEU A CA 1
ATOM 688 C C . LEU A 1 84 ? -4.437 7.643 -1.829 1.00 97.06 84 LEU A C 1
ATOM 690 O O . LEU A 1 84 ? -3.733 7.642 -0.819 1.00 97.06 84 LEU A O 1
ATOM 694 N N . LEU A 1 85 ? -5.767 7.690 -1.789 1.00 97.94 85 LEU A N 1
ATOM 695 C CA . LEU A 1 85 ? -6.557 7.657 -0.565 1.00 97.94 85 LEU A CA 1
ATOM 696 C C . LEU A 1 85 ? -7.226 6.288 -0.430 1.00 97.94 85 LEU A C 1
ATOM 698 O O . LEU A 1 85 ? -7.927 5.832 -1.334 1.00 97.94 85 LEU A O 1
ATOM 702 N N . MET A 1 86 ? -7.037 5.648 0.716 1.00 98.38 86 MET A N 1
ATOM 703 C CA . MET A 1 86 ? -7.562 4.315 1.007 1.00 98.38 86 MET A CA 1
ATOM 704 C C . MET A 1 86 ? -8.043 4.212 2.456 1.00 98.38 86 MET A C 1
ATOM 706 O O . MET A 1 86 ? -7.712 5.060 3.289 1.00 98.38 86 MET A O 1
ATOM 710 N N . THR A 1 87 ? -8.814 3.180 2.782 1.00 97.62 87 THR A N 1
ATOM 711 C CA . THR A 1 87 ? -9.159 2.876 4.179 1.00 97.62 87 THR A CA 1
ATOM 712 C C . THR A 1 87 ? -7.927 2.422 4.965 1.00 97.62 87 THR A C 1
ATOM 714 O O . THR A 1 87 ? -6.999 1.831 4.421 1.00 97.62 87 THR A O 1
ATOM 717 N N . ALA A 1 88 ? -7.881 2.693 6.266 1.00 96.81 88 ALA A N 1
ATOM 718 C CA . ALA A 1 88 ? -6.935 2.012 7.140 1.00 96.81 88 ALA A CA 1
ATOM 719 C C . ALA A 1 88 ? -7.439 0.592 7.430 1.00 96.81 88 ALA A C 1
ATOM 721 O O . ALA A 1 88 ? -8.625 0.394 7.706 1.00 96.81 88 ALA A O 1
ATOM 722 N N . LEU A 1 89 ? -6.537 -0.392 7.412 1.00 94.69 89 LEU A N 1
ATOM 723 C CA . LEU A 1 89 ? -6.866 -1.731 7.892 1.00 94.69 89 LEU A CA 1
ATOM 724 C C . LEU A 1 89 ? -7.035 -1.722 9.420 1.00 94.69 89 LEU A C 1
ATOM 726 O O . LEU A 1 89 ? -6.275 -1.042 10.119 1.00 94.69 89 LEU A O 1
ATOM 730 N N . PRO A 1 90 ? -8.004 -2.478 9.962 1.00 91.00 90 PRO A N 1
ATOM 731 C CA . PRO A 1 90 ? -8.094 -2.688 11.396 1.00 91.00 90 PRO A CA 1
ATOM 732 C C . PRO A 1 90 ? -6.909 -3.526 11.891 1.00 91.00 90 PRO A C 1
ATOM 734 O O . PRO A 1 90 ? -6.344 -4.338 11.162 1.00 91.00 90 PRO A O 1
ATOM 737 N N . GLY A 1 91 ? -6.565 -3.369 13.168 1.00 90.19 91 GLY A N 1
ATOM 738 C CA . GLY A 1 91 ? -5.456 -4.091 13.789 1.00 90.19 91 GLY A CA 1
ATOM 739 C C . GLY A 1 91 ? -4.174 -3.264 13.866 1.00 90.19 91 GLY A C 1
ATOM 740 O O . GLY A 1 91 ? -4.211 -2.034 13.900 1.00 90.19 91 GLY A O 1
ATOM 741 N N . GLY A 1 92 ? -3.041 -3.953 13.985 1.00 88.69 92 GLY A N 1
ATOM 742 C CA . GLY A 1 92 ? -1.730 -3.340 14.180 1.00 88.69 92 GLY A CA 1
ATOM 743 C C . GLY A 1 92 ? -0.648 -4.028 13.359 1.00 88.69 92 GLY A C 1
ATOM 744 O O . GLY A 1 92 ? -0.840 -5.137 12.864 1.00 88.69 92 GLY A O 1
ATOM 745 N N . ASP A 1 93 ? 0.491 -3.354 13.236 1.00 89.56 93 ASP A N 1
ATOM 746 C CA . ASP A 1 93 ? 1.645 -3.857 12.499 1.00 89.56 93 ASP A CA 1
ATOM 747 C C . ASP A 1 93 ? 2.210 -5.119 13.168 1.00 89.56 93 ASP A C 1
ATOM 749 O O . ASP A 1 93 ? 2.561 -5.114 14.355 1.00 89.56 93 ASP A O 1
ATOM 753 N N . ALA A 1 94 ? 2.326 -6.192 12.383 1.00 91.00 94 ALA A N 1
ATOM 754 C CA . ALA A 1 94 ? 2.896 -7.455 12.817 1.00 91.00 94 ALA A CA 1
ATOM 755 C C . ALA A 1 94 ? 4.326 -7.298 13.365 1.00 91.00 94 ALA A C 1
ATOM 757 O O . ALA A 1 94 ? 4.680 -8.020 14.292 1.00 91.00 94 ALA A O 1
ATOM 758 N N . THR A 1 95 ? 5.124 -6.348 12.868 1.00 89.62 95 THR A N 1
ATOM 759 C CA . THR A 1 95 ? 6.507 -6.090 13.319 1.00 89.62 95 THR A CA 1
ATOM 760 C C . THR A 1 95 ? 6.574 -5.587 14.765 1.00 89.62 95 THR A C 1
ATOM 762 O O . THR A 1 95 ? 7.555 -5.823 15.465 1.00 89.62 95 THR A O 1
ATOM 765 N N . THR A 1 96 ? 5.503 -4.946 15.240 1.00 91.50 96 THR A N 1
ATOM 766 C CA . THR A 1 96 ? 5.376 -4.416 16.611 1.00 91.50 96 THR A CA 1
ATOM 767 C C . THR A 1 96 ? 4.541 -5.312 17.525 1.00 91.50 96 THR A C 1
ATOM 769 O O . THR A 1 96 ? 4.303 -4.991 18.695 1.00 91.50 96 THR A O 1
ATOM 772 N N . SER A 1 97 ? 4.071 -6.440 16.991 1.00 92.31 97 SER A N 1
ATOM 773 C CA . SER A 1 97 ? 3.218 -7.373 17.708 1.00 92.31 97 SER A CA 1
ATOM 774 C C . SER A 1 97 ? 3.937 -7.991 18.906 1.00 92.31 97 SER A C 1
ATOM 776 O O . SER A 1 97 ? 5.123 -8.304 18.863 1.00 92.31 97 SER A O 1
ATOM 778 N N . LYS A 1 98 ? 3.183 -8.215 19.986 1.00 94.44 98 LYS A N 1
ATOM 779 C CA . LYS A 1 98 ? 3.649 -8.922 21.192 1.00 94.44 98 LYS A CA 1
ATOM 780 C C . LYS A 1 98 ? 3.219 -10.390 21.215 1.00 94.44 98 LYS A C 1
ATOM 782 O O . LYS A 1 98 ? 3.242 -11.019 22.273 1.00 94.44 98 LYS A O 1
ATOM 787 N N . LEU A 1 99 ? 2.766 -10.915 20.076 1.00 94.56 99 LEU A N 1
ATOM 788 C CA . LEU A 1 99 ? 2.421 -12.325 19.953 1.00 94.56 99 LEU A CA 1
ATOM 789 C C . LEU A 1 99 ? 3.657 -13.203 20.200 1.00 94.56 99 LEU A C 1
ATOM 791 O O . LEU A 1 99 ? 4.776 -12.806 19.868 1.00 94.56 99 LEU A O 1
ATOM 795 N N . PRO A 1 100 ? 3.478 -14.414 20.751 1.00 97.06 100 PRO A N 1
ATOM 796 C CA . PRO A 1 100 ? 4.552 -15.393 20.799 1.00 97.06 100 PRO A CA 1
ATOM 797 C C . PRO A 1 100 ? 5.113 -15.657 19.388 1.00 97.06 100 PRO A C 1
ATOM 799 O O . PRO A 1 100 ? 4.324 -15.770 18.445 1.00 97.06 100 PRO A O 1
ATOM 802 N N . PRO A 1 101 ? 6.439 -15.841 19.217 1.00 95.81 101 PRO A N 1
ATOM 803 C CA . PRO A 1 101 ? 7.048 -16.018 17.893 1.00 95.81 101 PRO A CA 1
ATOM 804 C C . PRO A 1 101 ? 6.403 -17.125 17.052 1.00 95.81 101 PRO A C 1
ATOM 806 O O . PRO A 1 101 ? 6.195 -16.967 15.854 1.00 95.81 101 PRO A O 1
ATOM 809 N N . LYS A 1 102 ? 6.023 -18.240 17.689 1.00 97.12 102 LYS A N 1
ATOM 810 C CA . LYS A 1 102 ? 5.326 -19.347 17.024 1.00 97.12 102 LYS A CA 1
ATOM 811 C C . LYS A 1 102 ? 3.988 -18.911 16.417 1.00 97.12 102 LYS A C 1
ATOM 813 O O . LYS A 1 102 ? 3.674 -19.309 15.300 1.00 97.12 102 LYS A O 1
ATOM 818 N N . ASP A 1 103 ? 3.219 -18.105 17.140 1.00 96.50 103 ASP A N 1
ATOM 819 C CA . ASP A 1 103 ? 1.899 -17.657 16.697 1.00 96.50 103 ASP A CA 1
ATOM 820 C C . ASP A 1 103 ? 2.027 -16.622 15.578 1.00 96.50 103 ASP A C 1
ATOM 822 O O . ASP A 1 103 ? 1.284 -16.681 14.602 1.00 96.50 103 ASP A O 1
ATOM 826 N N . GLN A 1 104 ? 3.027 -15.739 15.661 1.00 95.69 104 GLN A N 1
ATOM 827 C CA . GLN A 1 104 ? 3.352 -14.800 14.588 1.00 95.69 104 GLN A CA 1
ATOM 828 C C . GLN A 1 104 ? 3.779 -15.525 13.301 1.00 95.69 104 GLN A C 1
ATOM 830 O O . GLN A 1 104 ? 3.297 -15.185 12.223 1.00 95.69 104 GLN A O 1
ATOM 835 N N . ILE A 1 105 ? 4.628 -16.556 13.404 1.00 96.38 105 ILE A N 1
ATOM 836 C CA . ILE A 1 105 ? 5.042 -17.378 12.255 1.00 96.38 105 ILE A CA 1
ATOM 837 C C . ILE A 1 105 ? 3.839 -18.082 11.627 1.00 96.38 105 ILE A C 1
ATOM 839 O O . ILE A 1 105 ? 3.695 -18.059 10.406 1.00 96.38 105 ILE A O 1
ATOM 843 N N . ASN A 1 106 ? 2.971 -18.691 12.440 1.00 97.25 106 ASN A N 1
ATOM 844 C CA . ASN A 1 106 ? 1.774 -19.360 11.933 1.00 97.25 106 ASN A CA 1
ATOM 845 C C . ASN A 1 106 ? 0.854 -18.370 11.211 1.00 97.25 106 ASN A C 1
ATOM 847 O O . ASN A 1 106 ? 0.457 -18.637 10.081 1.00 97.25 106 ASN A O 1
ATOM 851 N N . LEU A 1 107 ? 0.601 -17.204 11.815 1.00 95.31 107 LEU A N 1
ATOM 852 C CA . LEU A 1 107 ? -0.221 -16.154 11.218 1.00 95.31 107 LEU A CA 1
ATOM 853 C C . LEU A 1 107 ? 0.336 -15.706 9.859 1.00 95.31 107 LEU A C 1
ATOM 855 O O . LEU A 1 107 ? -0.404 -15.660 8.880 1.00 95.31 107 LEU A O 1
ATOM 859 N N . LEU A 1 108 ? 1.635 -15.408 9.773 1.00 95.69 108 LEU A N 1
ATOM 860 C CA . LEU A 1 108 ? 2.272 -14.998 8.516 1.00 95.69 108 LEU A CA 1
ATOM 861 C C . LEU A 1 108 ? 2.231 -16.116 7.465 1.00 95.69 108 LEU A C 1
ATOM 863 O O . LEU A 1 108 ? 1.916 -15.860 6.304 1.00 95.69 108 LEU A O 1
ATOM 867 N N . ALA A 1 109 ? 2.507 -17.359 7.867 1.00 97.50 109 ALA A N 1
ATOM 868 C CA . ALA A 1 109 ? 2.480 -18.505 6.967 1.00 97.50 109 ALA A CA 1
ATOM 869 C C . ALA A 1 109 ? 1.074 -18.771 6.412 1.00 97.50 109 ALA A C 1
ATOM 871 O O . ALA A 1 109 ? 0.938 -19.071 5.227 1.00 97.50 109 ALA A O 1
ATOM 872 N N . ASP A 1 110 ? 0.034 -18.647 7.235 1.00 96.69 110 ASP A N 1
ATOM 873 C CA . ASP A 1 110 ? -1.353 -18.841 6.807 1.00 96.69 110 ASP A CA 1
ATOM 874 C C . ASP A 1 110 ? -1.799 -17.751 5.825 1.00 96.69 110 ASP A C 1
ATOM 876 O O . ASP A 1 110 ? -2.352 -18.075 4.773 1.00 96.69 110 ASP A O 1
ATOM 880 N N . ASN A 1 111 ? -1.464 -16.484 6.093 1.00 94.88 111 ASN A N 1
ATOM 881 C CA . ASN A 1 111 ? -1.746 -15.377 5.173 1.00 94.88 111 ASN A CA 1
ATOM 882 C C . ASN A 1 111 ? -1.012 -15.540 3.830 1.00 94.88 111 ASN A C 1
ATOM 884 O O . ASN A 1 111 ? -1.608 -15.350 2.770 1.00 94.88 111 ASN A O 1
ATOM 888 N N . LEU A 1 112 ? 0.259 -15.961 3.845 1.00 96.62 112 LEU A N 1
ATOM 889 C CA . LEU A 1 112 ? 1.005 -16.241 2.612 1.00 96.62 112 LEU A CA 1
ATOM 890 C C . LEU A 1 112 ? 0.413 -17.421 1.833 1.00 96.62 112 LEU A C 1
ATOM 892 O O . LEU A 1 112 ? 0.324 -17.360 0.609 1.00 96.62 112 LEU A O 1
ATOM 896 N N . ARG A 1 113 ? -0.031 -18.486 2.514 1.00 97.69 113 ARG A N 1
ATOM 897 C CA . ARG A 1 113 ? -0.718 -19.611 1.855 1.00 97.69 113 ARG A CA 1
ATOM 898 C C . ARG A 1 113 ? -2.025 -19.174 1.204 1.00 97.69 113 ARG A C 1
ATOM 900 O O . ARG A 1 113 ? -2.305 -19.627 0.100 1.00 97.69 113 ARG A O 1
ATOM 907 N N . GLN A 1 114 ? -2.800 -18.315 1.864 1.00 95.94 114 GLN A N 1
ATOM 908 C CA . GLN A 1 114 ? -4.027 -17.753 1.299 1.00 95.94 114 GLN A CA 1
ATOM 909 C C . GLN A 1 114 ? -3.730 -16.889 0.070 1.00 95.94 114 GLN A C 1
ATOM 911 O O . GLN A 1 114 ? -4.389 -17.031 -0.954 1.00 95.94 114 GLN A O 1
ATOM 916 N N . LEU A 1 115 ? -2.710 -16.032 0.135 1.00 96.06 115 LEU A N 1
ATOM 917 C CA . LEU A 1 115 ? -2.308 -15.218 -1.010 1.00 96.06 115 LEU A CA 1
ATOM 918 C C . LEU A 1 115 ? -1.844 -16.089 -2.191 1.00 96.06 115 LEU A C 1
ATOM 920 O O . LEU A 1 115 ? -2.208 -15.831 -3.335 1.00 96.06 115 LEU A O 1
ATOM 924 N N . HIS A 1 116 ? -1.078 -17.149 -1.922 1.00 96.56 116 HIS A N 1
ATOM 925 C CA . HIS A 1 116 ? -0.590 -18.076 -2.949 1.00 96.56 116 HIS A CA 1
ATOM 926 C C . HIS A 1 116 ? -1.662 -19.021 -3.507 1.00 96.56 116 HIS A C 1
ATOM 928 O O . HIS A 1 116 ? -1.422 -19.656 -4.532 1.00 96.56 116 HIS A O 1
ATOM 934 N N . SER A 1 117 ? -2.819 -19.148 -2.852 1.00 96.62 117 SER A N 1
ATOM 935 C CA . SER A 1 117 ? -3.922 -19.987 -3.332 1.00 96.62 117 SER A CA 1
ATOM 936 C C . SER A 1 117 ? -4.928 -19.234 -4.203 1.00 96.62 117 SER A C 1
ATOM 938 O O . SER A 1 117 ? -5.864 -19.855 -4.711 1.00 96.62 117 SER A O 1
ATOM 940 N N . LEU A 1 118 ? -4.745 -17.922 -4.396 1.00 96.50 118 LEU A N 1
ATOM 941 C CA . LEU A 1 118 ? -5.593 -17.124 -5.274 1.00 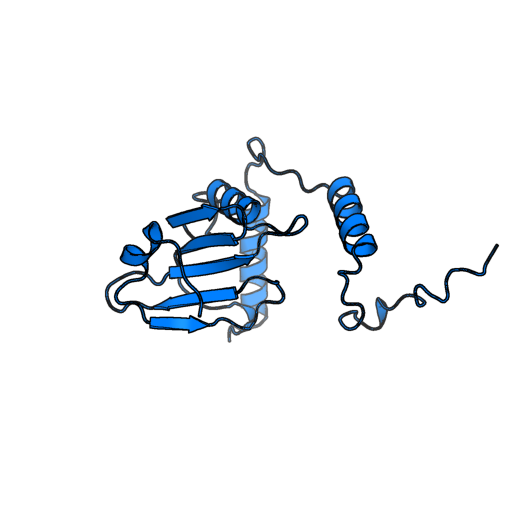96.50 118 LEU A CA 1
ATOM 942 C C . LEU A 1 118 ? -5.546 -17.638 -6.716 1.00 96.50 118 LEU A C 1
ATOM 944 O O . LEU A 1 118 ? -4.481 -17.953 -7.248 1.00 96.50 118 LEU A O 1
ATOM 948 N N . ASP A 1 119 ? -6.705 -17.655 -7.377 1.00 95.62 119 ASP A N 1
ATOM 949 C CA . ASP A 1 119 ? -6.753 -17.832 -8.825 1.00 95.62 119 ASP A CA 1
ATOM 950 C C . ASP A 1 119 ? -6.194 -16.575 -9.504 1.00 95.62 119 ASP A C 1
ATOM 952 O O . ASP A 1 119 ? -6.720 -15.467 -9.358 1.00 95.62 119 ASP A O 1
ATOM 956 N N . VAL A 1 120 ? -5.098 -16.765 -10.234 1.00 95.50 120 VAL A N 1
ATOM 957 C CA . VAL A 1 120 ? -4.363 -15.711 -10.939 1.00 95.50 120 VAL A CA 1
ATOM 958 C C . VAL A 1 120 ? -4.626 -15.717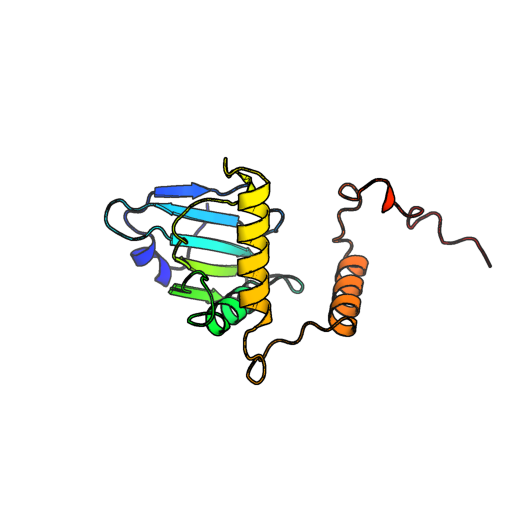 -12.445 1.00 95.50 120 VAL A C 1
ATOM 960 O O . VAL A 1 120 ? -3.957 -14.993 -13.181 1.00 95.50 120 VAL A O 1
ATOM 963 N N . THR A 1 121 ? -5.590 -16.507 -12.926 1.00 95.19 121 THR A N 1
ATOM 964 C CA . THR A 1 121 ? -5.922 -16.604 -14.358 1.00 95.19 121 THR A CA 1
ATOM 965 C C . THR A 1 121 ? -6.302 -15.243 -14.949 1.00 95.19 121 THR A C 1
ATOM 967 O O . THR A 1 121 ? -5.926 -14.934 -16.080 1.00 95.19 121 THR A O 1
ATOM 970 N N . ASP A 1 122 ? -6.995 -14.408 -14.171 1.00 93.62 122 ASP A N 1
ATOM 971 C CA . ASP A 1 122 ? -7.401 -13.048 -14.543 1.00 93.62 122 ASP A CA 1
ATOM 972 C C . ASP A 1 122 ? -6.411 -11.959 -14.095 1.00 93.62 122 ASP A C 1
ATOM 974 O O . ASP A 1 122 ? -6.697 -10.772 -14.247 1.00 93.62 122 ASP A O 1
ATOM 978 N N . CYS A 1 123 ? -5.261 -12.338 -13.524 1.00 95.38 123 CYS A N 1
ATOM 979 C CA . CYS A 1 123 ? -4.302 -11.383 -12.987 1.00 95.38 123 CYS A CA 1
ATOM 980 C C . CYS A 1 123 ? -3.676 -10.565 -14.130 1.00 95.38 123 CYS A C 1
ATOM 982 O O . CYS A 1 123 ? -2.958 -11.133 -14.971 1.00 95.38 123 CYS A O 1
ATOM 984 N N . PRO A 1 124 ? -3.902 -9.235 -14.174 1.00 94.69 124 PRO A N 1
ATOM 985 C CA . PRO A 1 124 ? -3.346 -8.385 -15.222 1.00 94.69 124 PRO A CA 1
ATOM 986 C C . PRO A 1 124 ? -1.861 -8.094 -14.982 1.00 94.69 124 PRO A C 1
ATOM 988 O O . PRO A 1 124 ? -1.162 -7.637 -15.883 1.00 94.69 124 PRO A O 1
ATOM 991 N N . PHE A 1 125 ? -1.364 -8.372 -13.776 1.00 93.50 125 PHE A N 1
ATOM 992 C CA . PHE A 1 125 ? 0.008 -8.091 -13.397 1.00 93.50 125 PHE A CA 1
ATOM 993 C C . PHE A 1 125 ? 0.923 -9.237 -13.810 1.00 93.50 125 PHE A C 1
ATOM 995 O O . PHE A 1 125 ? 0.614 -10.426 -13.676 1.00 93.50 125 PHE A O 1
ATOM 1002 N N . ARG A 1 126 ? 2.088 -8.863 -14.320 1.00 89.81 126 ARG A N 1
ATOM 1003 C CA . ARG A 1 126 ? 3.222 -9.756 -14.510 1.00 89.81 126 ARG A CA 1
ATOM 1004 C C . ARG A 1 126 ? 4.348 -9.229 -13.632 1.00 89.81 126 ARG A C 1
ATOM 1006 O O . ARG A 1 126 ? 4.540 -8.024 -13.523 1.00 89.81 126 ARG A O 1
ATOM 1013 N N . HIS A 1 127 ? 5.009 -10.149 -12.946 1.00 90.19 127 HIS A N 1
ATOM 1014 C CA . HIS A 1 127 ? 6.165 -9.879 -12.101 1.00 90.19 127 HIS A CA 1
ATOM 1015 C C . HIS A 1 127 ? 7.093 -11.094 -12.191 1.00 90.19 127 HIS A C 1
ATOM 1017 O O . HIS A 1 127 ? 7.267 -11.854 -11.241 1.00 90.19 127 HIS A O 1
ATOM 1023 N N . SER A 1 128 ? 7.543 -11.379 -13.416 1.00 92.31 128 SER A N 1
ATOM 1024 C CA . SER A 1 128 ? 8.463 -12.482 -13.689 1.00 92.31 128 SER A CA 1
ATOM 1025 C C . SER A 1 128 ? 9.893 -12.079 -13.351 1.00 92.31 128 SER A C 1
ATOM 1027 O O . SER A 1 128 ? 10.226 -10.897 -13.368 1.00 92.31 128 SER A O 1
ATOM 1029 N N . ASN A 1 129 ? 10.764 -13.067 -13.145 1.00 94.50 129 ASN A N 1
ATOM 1030 C CA . ASN A 1 129 ? 12.184 -12.819 -12.894 1.00 94.50 129 ASN A CA 1
ATOM 1031 C C . ASN A 1 129 ? 12.818 -11.920 -13.965 1.00 94.50 129 ASN A C 1
ATOM 1033 O O . ASN A 1 129 ? 13.534 -10.991 -13.615 1.00 94.50 129 ASN A O 1
ATOM 1037 N N . ASP A 1 130 ? 12.520 -12.145 -15.249 1.00 94.94 130 ASP A N 1
ATOM 1038 C CA . ASP A 1 130 ? 13.060 -11.328 -16.345 1.00 94.94 130 ASP A CA 1
ATOM 1039 C C . ASP A 1 130 ? 12.658 -9.852 -16.218 1.00 94.94 130 ASP A C 1
ATOM 1041 O O . ASP A 1 130 ? 13.476 -8.959 -16.439 1.00 94.94 130 ASP A O 1
ATOM 1045 N N . GLN A 1 131 ? 11.409 -9.589 -15.821 1.00 90.56 131 GLN A N 1
ATOM 1046 C CA . GLN A 1 131 ? 10.922 -8.235 -15.589 1.00 90.56 131 GLN A CA 1
ATOM 1047 C C . GLN A 1 131 ? 11.586 -7.618 -14.357 1.00 90.56 131 GLN A C 1
ATOM 1049 O O . GLN A 1 131 ? 12.093 -6.503 -14.443 1.00 90.56 131 GLN A O 1
ATOM 1054 N N . CYS A 1 132 ? 11.663 -8.359 -13.248 1.00 91.69 132 CYS A N 1
ATOM 1055 C CA . CYS A 1 132 ? 12.345 -7.901 -12.040 1.00 91.69 132 CYS A CA 1
ATOM 1056 C C . CYS A 1 132 ? 13.820 -7.574 -12.320 1.00 91.69 132 CYS A C 1
ATOM 1058 O O . CYS A 1 132 ? 14.323 -6.558 -11.847 1.00 91.69 132 CYS A O 1
ATOM 1060 N N . ILE A 1 133 ? 14.517 -8.397 -13.113 1.00 93.56 133 ILE A N 1
ATOM 1061 C CA . ILE A 1 133 ? 15.917 -8.174 -13.500 1.00 93.56 133 ILE A CA 1
ATOM 1062 C C . ILE A 1 133 ? 16.040 -6.908 -14.354 1.00 93.56 133 ILE A C 1
ATOM 1064 O O . ILE A 1 133 ? 16.914 -6.079 -14.098 1.00 93.56 133 ILE A O 1
ATOM 1068 N N . ALA A 1 134 ? 15.159 -6.727 -15.341 1.00 91.69 134 ALA A N 1
ATOM 1069 C CA . ALA A 1 134 ? 15.164 -5.546 -16.199 1.00 91.69 134 ALA A CA 1
ATOM 1070 C C . ALA A 1 134 ? 14.876 -4.251 -15.415 1.00 91.69 134 ALA A C 1
ATOM 1072 O O . ALA A 1 134 ? 15.596 -3.265 -15.575 1.00 91.69 134 ALA A O 1
ATOM 1073 N N . GLU A 1 135 ? 13.871 -4.258 -14.536 1.00 89.75 135 GLU A N 1
ATOM 1074 C CA . GLU A 1 135 ? 13.550 -3.144 -13.633 1.00 89.75 135 GLU A CA 1
ATOM 1075 C C . GLU A 1 135 ? 14.721 -2.845 -12.682 1.00 89.75 135 GLU A C 1
ATOM 1077 O O . GLU A 1 135 ? 15.136 -1.693 -12.539 1.00 89.75 135 GLU A O 1
ATOM 1082 N N . SER A 1 136 ? 15.330 -3.881 -12.095 1.00 89.56 136 SER A N 1
ATOM 1083 C CA . SER A 1 136 ? 16.488 -3.725 -11.203 1.00 89.56 136 SER A CA 1
ATOM 1084 C C . SER A 1 136 ? 17.686 -3.102 -11.921 1.00 89.56 136 SER A C 1
ATOM 1086 O O . SER A 1 136 ? 18.357 -2.235 -11.361 1.00 89.56 136 SER A O 1
ATOM 1088 N N . ALA A 1 137 ? 17.930 -3.474 -13.182 1.00 90.94 137 ALA A N 1
ATOM 1089 C CA . ALA A 1 137 ? 18.981 -2.866 -13.993 1.00 90.94 137 ALA A CA 1
ATOM 1090 C C . ALA A 1 137 ? 18.727 -1.369 -14.236 1.00 90.94 137 ALA A C 1
ATOM 1092 O O . ALA A 1 137 ? 19.657 -0.566 -14.161 1.00 90.94 137 ALA A O 1
ATOM 1093 N N . GLN A 1 138 ? 17.476 -0.960 -14.475 1.00 91.25 138 GLN A N 1
ATOM 1094 C CA . GLN A 1 138 ? 17.127 0.458 -14.622 1.00 91.25 138 GLN A CA 1
ATOM 1095 C C . GLN A 1 138 ? 17.368 1.243 -13.327 1.00 91.25 138 GLN A C 1
ATOM 1097 O O . GLN A 1 138 ? 17.941 2.332 -13.370 1.00 91.25 138 GLN A O 1
ATOM 1102 N N . ILE A 1 139 ? 16.985 0.682 -12.174 1.00 89.75 139 ILE A N 1
ATOM 1103 C CA . ILE A 1 139 ? 17.221 1.284 -10.851 1.00 89.75 139 ILE A CA 1
ATOM 1104 C C . ILE A 1 139 ? 18.727 1.428 -10.577 1.00 89.75 139 ILE A C 1
ATOM 1106 O O . ILE A 1 139 ? 19.161 2.487 -10.110 1.00 89.75 139 ILE A O 1
ATOM 1110 N N . LEU A 1 140 ? 19.524 0.404 -10.913 1.00 88.94 140 LEU A N 1
ATOM 1111 C CA . LEU A 1 140 ? 20.987 0.433 -10.823 1.00 88.94 140 LEU A CA 1
ATOM 1112 C C . LEU A 1 140 ? 21.574 1.551 -11.692 1.00 88.94 140 LEU A C 1
ATOM 1114 O O . LEU A 1 140 ? 22.322 2.389 -11.193 1.00 88.94 140 LEU A O 1
A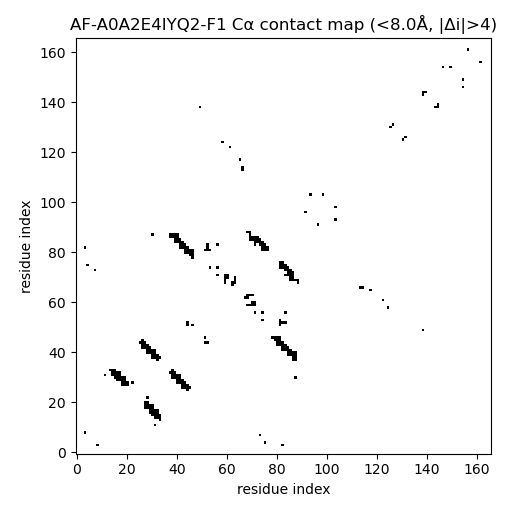TOM 1118 N N . HIS A 1 141 ? 21.211 1.604 -12.977 1.00 90.00 141 HIS A N 1
ATOM 1119 C CA . HIS A 1 141 ? 21.703 2.631 -13.900 1.00 90.00 141 HIS A CA 1
ATOM 1120 C C . HIS A 1 141 ? 21.273 4.048 -13.507 1.00 90.00 141 HIS A C 1
ATOM 1122 O O . HIS A 1 141 ? 22.006 5.002 -13.761 1.00 90.00 141 HIS A O 1
ATOM 1128 N N . ALA A 1 142 ? 20.118 4.193 -12.857 1.00 88.56 142 ALA A N 1
ATOM 1129 C CA . ALA A 1 142 ? 19.647 5.461 -12.314 1.00 88.56 142 ALA A CA 1
ATOM 1130 C C . ALA A 1 142 ? 20.345 5.867 -11.000 1.00 88.56 142 ALA A C 1
ATOM 1132 O O . ALA A 1 142 ? 20.030 6.928 -10.461 1.00 88.56 142 ALA A O 1
ATOM 1133 N N . GLY A 1 143 ? 21.258 5.043 -10.465 1.00 89.12 143 GLY A N 1
ATOM 1134 C CA . GLY A 1 143 ? 21.987 5.327 -9.226 1.00 89.12 143 GLY A CA 1
ATOM 1135 C C . GLY A 1 143 ? 21.088 5.378 -7.989 1.00 89.12 143 GLY A C 1
ATOM 1136 O O . GLY A 1 143 ? 21.373 6.119 -7.056 1.00 89.12 143 GLY A O 1
ATOM 1137 N N . ARG A 1 144 ? 19.972 4.637 -7.992 1.00 85.88 144 ARG A N 1
ATOM 1138 C CA . ARG A 1 144 ? 18.950 4.680 -6.927 1.00 85.88 144 ARG A CA 1
ATOM 1139 C C . ARG A 1 144 ? 19.065 3.554 -5.902 1.00 85.88 144 ARG A C 1
ATOM 1141 O O . ARG A 1 144 ? 18.152 3.361 -5.101 1.00 85.88 144 ARG A O 1
ATOM 1148 N N . ILE A 1 145 ? 20.156 2.798 -5.952 1.00 87.31 145 ILE A N 1
ATOM 1149 C CA . ILE A 1 145 ? 20.452 1.739 -4.990 1.00 87.31 145 ILE A CA 1
ATOM 1150 C C . ILE A 1 145 ? 21.195 2.361 -3.814 1.00 87.31 145 ILE A C 1
ATOM 1152 O O . ILE A 1 145 ? 22.264 2.939 -3.995 1.00 87.31 145 ILE A O 1
ATOM 1156 N N . ASN A 1 146 ? 20.628 2.224 -2.617 1.00 86.81 146 ASN A N 1
ATOM 1157 C CA . ASN A 1 146 ? 21.317 2.566 -1.383 1.00 86.81 146 ASN A CA 1
ATOM 1158 C C . ASN A 1 146 ? 22.223 1.397 -0.978 1.00 86.81 146 ASN A C 1
ATOM 1160 O O . ASN A 1 146 ? 21.766 0.443 -0.358 1.00 86.81 146 ASN A O 1
ATOM 1164 N N . THR A 1 147 ? 23.494 1.448 -1.367 1.00 85.25 147 THR A N 1
ATOM 1165 C CA . THR A 1 147 ? 24.461 0.388 -1.041 1.00 85.25 147 THR A CA 1
ATOM 1166 C C . THR A 1 147 ? 24.852 0.364 0.433 1.00 85.25 147 THR A C 1
ATOM 1168 O O . THR A 1 147 ? 25.355 -0.651 0.900 1.00 85.25 147 THR A O 1
ATOM 1171 N N . ASP A 1 148 ? 24.615 1.453 1.169 1.00 87.44 148 ASP A N 1
ATOM 1172 C CA . ASP A 1 148 ? 24.915 1.527 2.603 1.00 87.44 148 ASP A CA 1
ATOM 1173 C C . ASP A 1 148 ? 23.939 0.678 3.440 1.00 87.44 148 ASP A C 1
ATOM 1175 O O . ASP A 1 148 ? 24.225 0.377 4.596 1.00 87.44 148 ASP A O 1
ATOM 1179 N N . ASP A 1 149 ? 22.809 0.275 2.848 1.00 87.69 149 ASP A N 1
ATOM 1180 C CA . ASP A 1 149 ? 21.779 -0.581 3.455 1.00 87.69 149 ASP A CA 1
ATOM 1181 C C . ASP A 1 149 ? 21.984 -2.077 3.151 1.00 87.69 149 ASP A C 1
ATOM 1183 O O . ASP A 1 149 ? 21.127 -2.913 3.425 1.00 87.69 149 ASP A O 1
ATOM 1187 N N . PHE A 1 150 ? 23.106 -2.449 2.531 1.00 88.38 150 PHE A N 1
ATOM 1188 C CA . PHE A 1 150 ? 23.388 -3.854 2.255 1.00 88.38 150 PHE A CA 1
ATOM 1189 C C . PHE A 1 150 ? 23.883 -4.566 3.515 1.00 88.38 150 PHE A C 1
ATOM 1191 O O . PHE A 1 150 ? 24.784 -4.088 4.208 1.00 88.38 150 PHE A O 1
ATOM 1198 N N . ASP A 1 151 ? 23.361 -5.770 3.760 1.00 86.12 151 ASP A N 1
ATOM 1199 C CA . ASP A 1 151 ? 23.961 -6.684 4.730 1.00 86.12 151 ASP A CA 1
ATOM 1200 C C . ASP A 1 151 ? 25.418 -6.973 4.351 1.00 86.12 151 ASP A C 1
ATOM 1202 O O . ASP A 1 151 ? 25.753 -7.078 3.170 1.00 86.12 151 ASP A O 1
ATOM 1206 N N . GLN A 1 152 ? 26.288 -7.170 5.347 1.00 85.56 152 GLN A N 1
ATOM 1207 C CA . GLN A 1 152 ? 27.728 -7.367 5.118 1.00 85.56 152 GLN A CA 1
ATOM 1208 C C . GLN A 1 152 ? 28.042 -8.506 4.136 1.00 85.56 152 GLN A C 1
ATOM 1210 O O . GLN A 1 152 ? 28.997 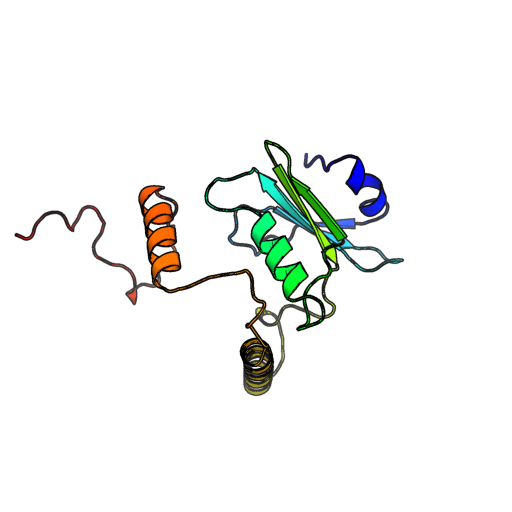-8.407 3.371 1.00 85.56 152 GLN A O 1
ATOM 1215 N N . GLU A 1 153 ? 27.238 -9.571 4.138 1.00 85.25 153 GLU A N 1
ATOM 1216 C CA . GLU A 1 153 ? 27.376 -10.712 3.223 1.00 85.25 153 GLU A CA 1
ATOM 1217 C C . GLU A 1 153 ? 27.001 -10.395 1.766 1.00 85.25 153 GLU A C 1
ATOM 1219 O O . GLU A 1 153 ? 27.435 -11.100 0.857 1.00 85.25 153 GLU A O 1
ATOM 1224 N N . ASN A 1 154 ? 26.246 -9.316 1.544 1.00 81.94 154 ASN A N 1
ATOM 1225 C CA . ASN A 1 154 ? 25.782 -8.842 0.240 1.00 81.94 154 ASN A CA 1
ATOM 1226 C C . ASN A 1 154 ? 26.614 -7.663 -0.299 1.00 81.94 154 ASN A C 1
ATOM 1228 O O . ASN A 1 154 ? 26.349 -7.167 -1.397 1.00 81.94 154 ASN A O 1
ATOM 1232 N N . ILE A 1 155 ? 27.641 -7.218 0.436 1.00 81.75 155 ILE A N 1
ATOM 1233 C CA . ILE A 1 155 ? 28.592 -6.209 -0.039 1.00 81.75 155 ILE A CA 1
ATOM 1234 C C . ILE A 1 155 ? 29.543 -6.873 -1.042 1.00 81.75 155 ILE A C 1
ATOM 1236 O O . ILE A 1 155 ? 30.503 -7.554 -0.681 1.00 81.75 155 ILE A O 1
ATOM 1240 N N . GLY A 1 156 ? 29.259 -6.674 -2.329 1.00 69.44 156 GLY A N 1
ATOM 1241 C CA . GLY A 1 156 ? 30.184 -7.011 -3.408 1.00 69.44 156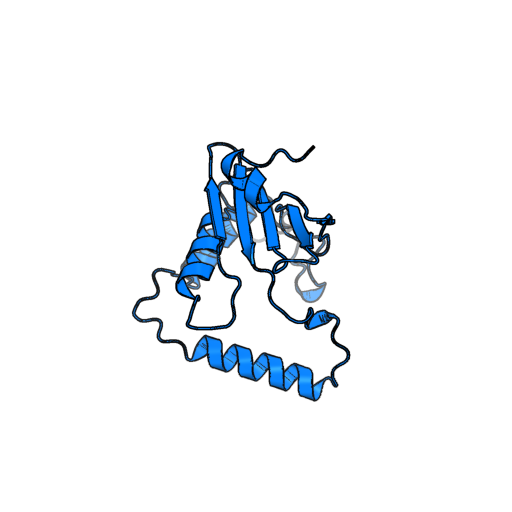 GLY A CA 1
ATOM 1242 C C . GLY A 1 156 ? 31.401 -6.074 -3.443 1.00 69.44 156 GLY A C 1
ATOM 1243 O O . GLY A 1 156 ? 31.405 -5.034 -2.779 1.00 69.44 156 GLY A O 1
ATOM 1244 N N . PRO A 1 157 ? 32.437 -6.399 -4.239 1.00 64.69 157 PRO A N 1
ATOM 1245 C CA . PRO A 1 157 ? 33.496 -5.438 -4.537 1.00 64.69 157 PRO A CA 1
ATOM 1246 C C . PRO A 1 157 ? 32.873 -4.142 -5.068 1.00 64.69 157 PRO A C 1
ATOM 1248 O O . PRO A 1 157 ? 31.860 -4.180 -5.773 1.00 64.69 157 PRO A O 1
ATOM 1251 N N . SER A 1 158 ? 33.453 -2.992 -4.715 1.00 58.38 158 SER A N 1
ATOM 1252 C CA . SER A 1 158 ? 32.896 -1.707 -5.137 1.00 58.38 158 SER A CA 1
ATOM 1253 C C . SER A 1 158 ? 32.786 -1.655 -6.669 1.00 58.38 158 SER A C 1
ATOM 1255 O O . SER A 1 158 ? 33.576 -2.273 -7.387 1.00 58.38 158 SER A O 1
ATOM 1257 N N . LEU A 1 159 ? 31.822 -0.904 -7.211 1.00 52.34 159 LEU A N 1
ATOM 1258 C CA . LEU A 1 159 ? 31.713 -0.714 -8.668 1.00 52.34 159 LEU A CA 1
ATOM 1259 C C . LEU A 1 159 ? 32.998 -0.103 -9.276 1.00 52.34 159 LEU A C 1
ATOM 1261 O O . LEU A 1 159 ? 33.236 -0.245 -10.472 1.00 52.34 159 LEU A O 1
ATOM 1265 N N . SER A 1 160 ? 33.852 0.524 -8.458 1.00 51.00 160 SER A N 1
ATOM 1266 C CA . SER A 1 160 ? 35.202 0.970 -8.829 1.00 51.00 160 SER A CA 1
ATOM 1267 C C . SER A 1 160 ? 36.269 -0.137 -8.858 1.00 51.00 160 SER A C 1
ATOM 1269 O O . SER A 1 160 ? 37.290 0.053 -9.514 1.00 51.00 160 SER A O 1
ATOM 1271 N N . ASP A 1 161 ? 36.043 -1.285 -8.216 1.00 46.84 161 ASP A N 1
ATOM 1272 C CA . ASP A 1 161 ? 37.015 -2.385 -8.101 1.00 46.84 161 ASP A CA 1
ATOM 1273 C C . ASP A 1 161 ? 36.826 -3.493 -9.153 1.00 46.84 161 ASP A C 1
ATOM 1275 O O . ASP A 1 161 ? 37.666 -4.379 -9.273 1.00 46.84 161 ASP A O 1
ATOM 1279 N N . SER A 1 162 ? 35.759 -3.452 -9.958 1.00 41.97 162 SER A N 1
ATOM 1280 C CA . SER A 1 162 ? 35.426 -4.511 -10.933 1.00 41.97 162 SER A CA 1
ATOM 1281 C C . SER A 1 162 ? 35.847 -4.224 -12.385 1.00 41.97 162 SER A C 1
ATOM 1283 O O . SER A 1 162 ? 35.436 -4.937 -13.298 1.00 41.97 162 SER A O 1
ATOM 1285 N N . PHE A 1 163 ? 36.715 -3.230 -12.628 1.00 42.00 163 PHE A N 1
ATOM 1286 C CA . PHE A 1 163 ? 37.236 -2.918 -13.975 1.00 42.00 163 PHE A CA 1
ATOM 1287 C C . PHE A 1 163 ? 38.631 -3.477 -14.308 1.00 42.00 163 PHE A C 1
ATOM 1289 O O . PHE A 1 163 ? 39.163 -3.183 -15.380 1.00 42.00 163 PHE A O 1
ATOM 1296 N N . PHE A 1 164 ? 39.214 -4.328 -13.462 1.00 41.62 164 PHE A N 1
ATOM 1297 C CA . PHE A 1 164 ? 40.426 -5.072 -13.810 1.00 41.62 164 PHE A CA 1
ATOM 1298 C C . PHE A 1 164 ? 40.319 -6.530 -13.387 1.00 41.62 164 PHE A C 1
ATOM 1300 O O . PHE A 1 164 ? 40.796 -6.895 -12.326 1.00 41.62 164 PHE A O 1
ATOM 1307 N N . GLU A 1 165 ? 39.772 -7.365 -14.264 1.00 31.48 165 GLU A N 1
ATOM 1308 C CA . GLU A 1 165 ? 40.358 -8.676 -14.547 1.00 31.48 165 GLU A CA 1
ATOM 1309 C C . GLU A 1 165 ? 39.867 -9.144 -15.926 1.00 31.48 165 GLU A C 1
ATOM 1311 O O . GLU A 1 165 ? 38.671 -9.199 -16.208 1.00 31.48 165 GLU A O 1
ATOM 1316 N N . ARG A 1 166 ? 40.839 -9.334 -16.823 1.00 35.34 166 ARG A N 1
ATOM 1317 C CA . ARG A 1 166 ? 40.703 -9.866 -18.184 1.00 35.34 166 ARG A CA 1
ATOM 1318 C C . ARG A 1 166 ? 40.810 -11.380 -18.160 1.00 35.34 166 ARG A C 1
ATOM 1320 O O . ARG A 1 166 ? 41.619 -11.873 -17.346 1.00 35.34 166 ARG A O 1
#